Protein AF-A0A8H3BID9-F1 (afdb_monomer_lite)

pLDDT: mean 83.55, std 6.43, range [54.94, 94.0]

Sequence (165 aa):
MTAPISVFSFFWLQDSPTQTKGILRGKNGWFTEREEIIMVNRILRDDTSKGDIHNRQALGLSDFRASIKDYDNWGLYFIGLCSYIPGYPPSNYLTLTLRNLGFNTFNTSLLTIPANVLFIINNLLLAQLSRIANERSLVGSIGSIWQFPLLIALAVLPDDAGAWV

Organism: NCBI:txid456999

InterPro domains:
  IPR036259 MFS transporter superfamily [G3DSA:1.20.1250.20] (1-165)
  IPR036259 MFS transporter superfamily [SSF103473] (5-160)

Radius of gyration: 24.16 Å; chains: 1; bounding box: 51×35×68 Å

Structure (mmCIF, N/CA/C/O backbone):
data_AF-A0A8H3BID9-F1
#
_entry.id   AF-A0A8H3BID9-F1
#
loop_
_atom_site.group_PDB
_atom_site.id
_atom_site.type_symbol
_atom_site.label_atom_id
_atom_site.label_alt_id
_atom_site.label_comp_id
_atom_site.label_asym_id
_atom_site.label_entity_id
_atom_site.label_seq_id
_atom_site.pdbx_PDB_ins_code
_atom_site.Cartn_x
_atom_site.Cartn_y
_atom_site.Cartn_z
_atom_site.occupancy
_atom_site.B_iso_or_equiv
_atom_site.auth_seq_id
_atom_site.auth_comp_id
_atom_site.auth_asym_id
_atom_site.auth_atom_id
_atom_site.pdbx_PDB_model_num
ATOM 1 N N . MET A 1 1 ? 12.089 -15.753 11.085 1.00 60.91 1 MET A N 1
ATOM 2 C CA . MET A 1 1 ? 12.254 -14.567 11.960 1.00 60.91 1 MET A CA 1
ATOM 3 C C . MET A 1 1 ? 10.920 -13.978 12.447 1.00 60.91 1 MET A C 1
ATOM 5 O O . MET A 1 1 ? 10.910 -13.346 13.489 1.00 60.91 1 MET A O 1
ATOM 9 N N . THR A 1 2 ? 9.791 -14.213 11.764 1.00 79.75 2 THR A N 1
ATOM 10 C CA . THR A 1 2 ? 8.465 -13.658 12.122 1.00 79.75 2 THR A CA 1
ATOM 11 C C . THR A 1 2 ? 7.647 -14.510 13.103 1.00 79.75 2 THR A C 1
ATOM 13 O O . THR A 1 2 ? 6.915 -13.949 13.908 1.00 79.75 2 THR A O 1
ATOM 16 N N . ALA A 1 3 ? 7.820 -15.838 13.109 1.00 87.06 3 ALA A N 1
ATOM 17 C CA . ALA A 1 3 ? 7.108 -16.759 14.009 1.00 87.06 3 ALA A CA 1
ATOM 18 C C . ALA A 1 3 ? 7.169 -16.399 15.519 1.00 87.06 3 ALA A C 1
ATOM 20 O O . ALA A 1 3 ? 6.120 -16.388 16.168 1.00 87.06 3 ALA A O 1
ATOM 21 N N . PRO A 1 4 ? 8.333 -16.053 16.108 1.00 88.25 4 PRO A N 1
ATOM 22 C CA . PRO A 1 4 ? 8.379 -15.665 17.520 1.00 88.25 4 PRO A CA 1
ATOM 23 C C . PRO A 1 4 ? 7.688 -14.320 17.787 1.00 88.25 4 PRO A C 1
ATOM 25 O O . PRO A 1 4 ? 7.067 -14.155 18.833 1.00 88.25 4 PRO A O 1
ATOM 28 N N . ILE A 1 5 ? 7.720 -13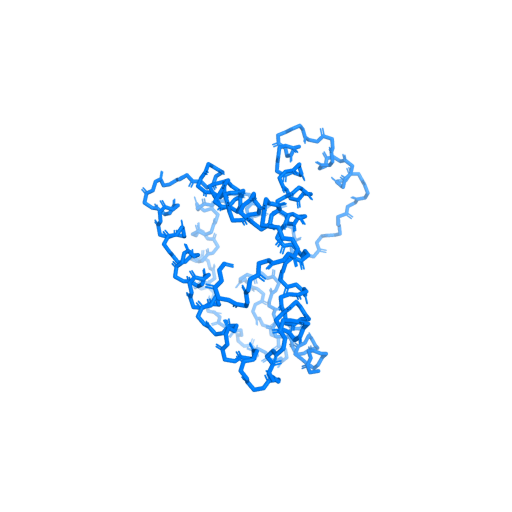.387 16.828 1.00 87.62 5 ILE A N 1
ATOM 29 C CA . ILE A 1 5 ? 7.027 -12.094 16.933 1.00 87.62 5 ILE A CA 1
ATOM 30 C C . ILE A 1 5 ? 5.512 -12.308 16.927 1.00 87.62 5 ILE A C 1
ATOM 32 O O . ILE A 1 5 ? 4.814 -11.693 17.726 1.00 87.62 5 ILE A O 1
ATOM 36 N N . SER A 1 6 ? 4.995 -13.208 16.087 1.00 85.31 6 SER A N 1
ATOM 37 C CA . SER A 1 6 ? 3.567 -13.546 16.081 1.00 85.31 6 SER A CA 1
ATOM 38 C C . SER A 1 6 ? 3.115 -14.202 17.385 1.00 85.31 6 SER A C 1
ATOM 40 O O . SER A 1 6 ? 2.072 -13.828 17.916 1.00 85.31 6 SER A O 1
ATOM 42 N N . VAL A 1 7 ? 3.913 -15.120 17.945 1.00 87.50 7 VAL A N 1
ATOM 43 C CA . VAL A 1 7 ? 3.602 -15.741 19.243 1.00 87.50 7 VAL A CA 1
ATOM 44 C C . VAL A 1 7 ? 3.605 -14.686 20.348 1.00 87.50 7 VAL A C 1
ATOM 46 O O . VAL A 1 7 ? 2.660 -14.614 21.126 1.00 87.50 7 VAL A O 1
ATOM 49 N N . PHE A 1 8 ? 4.615 -13.815 20.385 1.00 87.25 8 PHE A N 1
ATOM 50 C CA . PHE A 1 8 ? 4.672 -12.720 21.352 1.00 87.25 8 PHE A CA 1
ATOM 51 C C . PHE A 1 8 ? 3.493 -11.747 21.198 1.00 87.25 8 PHE A C 1
ATOM 53 O O . PHE A 1 8 ? 2.840 -11.402 22.181 1.00 87.25 8 PHE A O 1
ATOM 60 N N . SER A 1 9 ? 3.175 -11.346 19.965 1.00 84.62 9 SER A N 1
ATOM 61 C CA . SER A 1 9 ? 2.076 -10.430 19.658 1.00 84.62 9 SER A CA 1
ATOM 62 C C . SER A 1 9 ? 0.725 -10.993 20.094 1.00 84.62 9 SER A C 1
ATOM 64 O O . SER A 1 9 ? -0.064 -10.248 20.662 1.00 84.62 9 SER A O 1
ATOM 66 N N . PHE A 1 10 ? 0.483 -12.297 19.939 1.00 83.06 10 PHE A N 1
ATOM 67 C CA . PHE A 1 10 ? -0.767 -12.920 20.382 1.00 83.06 10 PHE A CA 1
ATOM 68 C C . PHE A 1 10 ? -1.023 -12.732 21.885 1.00 83.06 10 PHE A C 1
ATOM 70 O O . PHE A 1 10 ? -2.145 -12.446 22.298 1.00 83.06 10 PHE A O 1
ATOM 77 N N . PHE A 1 11 ? 0.019 -12.840 22.711 1.00 83.06 11 PHE A N 1
ATOM 78 C CA . PHE A 1 11 ? -0.109 -12.622 24.151 1.00 83.06 11 PHE A CA 1
ATOM 79 C C . PHE A 1 11 ? 0.018 -11.144 24.551 1.00 83.06 11 PHE A C 1
ATOM 81 O O . PHE A 1 11 ? -0.493 -10.745 25.597 1.00 83.06 11 PHE A O 1
ATOM 88 N N . TRP A 1 12 ? 0.655 -10.302 23.735 1.00 83.19 12 TRP A N 1
ATOM 89 C CA . TRP A 1 12 ? 0.848 -8.878 24.024 1.00 83.19 12 TRP A CA 1
ATOM 90 C C . TRP A 1 12 ? -0.297 -7.977 23.538 1.00 83.19 12 TRP A C 1
ATOM 92 O O . TRP A 1 12 ? -0.575 -6.973 24.188 1.00 83.19 12 TRP A O 1
ATOM 102 N N . LEU A 1 13 ? -1.004 -8.328 22.460 1.00 83.50 13 LEU A N 1
ATOM 103 C CA . LEU A 1 13 ? -2.040 -7.489 21.845 1.00 83.50 13 LEU A CA 1
ATOM 104 C C . LEU A 1 13 ? -3.413 -7.634 22.519 1.00 83.50 13 LEU A C 1
ATOM 106 O O . LEU A 1 13 ? -3.929 -8.736 22.705 1.00 83.50 13 LEU A O 1
ATOM 110 N N . GLN A 1 14 ? -3.992 -6.507 22.907 1.00 77.50 14 GLN A N 1
ATOM 111 C CA . GLN A 1 14 ? -5.228 -6.426 23.675 1.00 77.50 14 GLN A CA 1
ATOM 112 C C . GLN A 1 14 ? -6.496 -6.498 22.828 1.00 77.50 14 GLN A C 1
ATOM 114 O O . GLN A 1 14 ? -6.530 -6.005 21.706 1.00 77.50 14 GLN A O 1
ATOM 119 N N . ASP A 1 15 ? -7.550 -7.064 23.419 1.00 74.00 15 ASP A N 1
ATOM 120 C CA . ASP A 1 15 ? -8.821 -7.297 22.734 1.00 74.00 15 ASP A CA 1
ATOM 121 C C . ASP A 1 15 ? -9.710 -6.048 22.663 1.00 74.00 15 ASP A C 1
ATOM 123 O O . ASP A 1 15 ? -10.404 -5.847 21.674 1.00 74.00 15 ASP A O 1
ATOM 127 N N . SER A 1 16 ? -9.696 -5.189 23.678 1.00 76.19 16 SER A N 1
ATOM 128 C CA . SER A 1 16 ? -10.479 -3.943 23.731 1.00 76.19 16 SER A CA 1
ATOM 129 C C . SER A 1 16 ? -9.874 -3.009 24.769 1.00 76.19 16 SER A C 1
ATOM 131 O O . SER A 1 16 ? -9.348 -3.554 25.727 1.00 76.19 16 SER A O 1
ATOM 133 N N . PRO A 1 17 ? -9.958 -1.668 24.669 1.00 77.81 17 PRO A N 1
ATOM 134 C CA . PRO A 1 17 ? -9.282 -0.709 25.563 1.00 77.81 17 PRO A CA 1
ATOM 135 C C . PRO A 1 17 ? -9.567 -0.881 27.066 1.00 77.81 17 PRO A C 1
ATOM 137 O O . PRO A 1 17 ? -8.764 -0.430 27.873 1.00 77.81 17 PRO A O 1
ATOM 140 N N . THR A 1 18 ? -10.640 -1.581 27.442 1.00 79.12 18 THR A N 1
ATOM 141 C CA . THR A 1 18 ? -11.024 -1.918 28.828 1.00 79.12 18 THR A CA 1
ATOM 142 C C . THR A 1 18 ? -10.474 -3.268 29.322 1.00 79.12 18 THR A C 1
ATOM 144 O O . THR A 1 18 ? -10.520 -3.592 30.505 1.00 79.12 18 THR A O 1
ATOM 147 N N . GLN A 1 19 ? -9.937 -4.100 28.427 1.00 79.00 19 GLN A N 1
ATOM 148 C CA . GLN A 1 19 ? -9.397 -5.435 28.726 1.00 79.00 19 GLN A CA 1
ATOM 149 C C . GLN A 1 19 ? -7.862 -5.465 28.672 1.00 79.00 19 GLN A C 1
ATOM 151 O O . GLN A 1 19 ? -7.249 -6.349 28.071 1.00 79.00 19 GLN A O 1
ATOM 156 N N . THR A 1 20 ? -7.218 -4.476 29.296 1.00 80.56 20 THR A N 1
ATOM 157 C CA . THR A 1 20 ? -5.746 -4.335 29.303 1.00 80.56 20 TH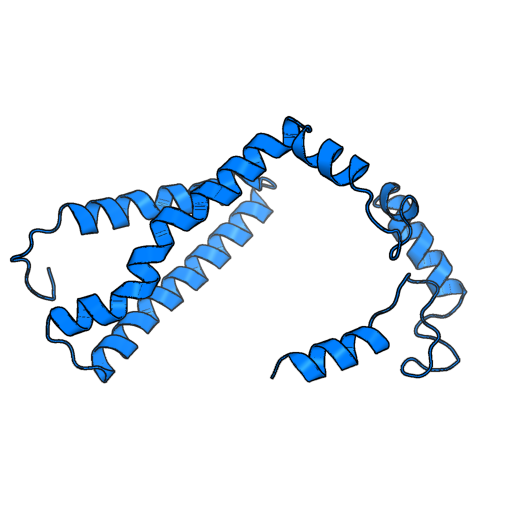R A CA 1
ATOM 158 C C . THR A 1 20 ? -5.061 -5.325 30.248 1.00 80.56 20 THR A C 1
ATOM 160 O O . THR A 1 20 ? -3.867 -5.590 30.118 1.00 80.56 20 THR A O 1
ATOM 163 N N . LYS A 1 21 ? -5.800 -5.875 31.214 1.00 80.88 21 LYS A N 1
ATOM 164 C CA . LYS A 1 21 ? -5.271 -6.738 32.276 1.00 80.88 21 LYS A CA 1
ATOM 165 C C . LYS A 1 21 ? -4.883 -8.105 31.718 1.00 80.88 21 LYS A C 1
ATOM 167 O O . LYS A 1 21 ? -5.659 -8.743 31.013 1.00 80.88 21 LYS A O 1
ATOM 172 N N . GLY A 1 22 ? -3.691 -8.586 32.059 1.00 78.94 22 GLY A N 1
ATOM 173 C CA . GLY A 1 22 ? -3.221 -9.882 31.576 1.00 78.94 22 GLY A CA 1
ATOM 174 C C . GLY A 1 22 ? -1.892 -10.310 32.181 1.00 78.94 22 GLY A C 1
ATOM 175 O O . GLY A 1 22 ? -1.202 -9.525 32.826 1.00 78.94 22 GLY A O 1
ATOM 176 N N . ILE A 1 23 ? -1.515 -11.566 31.939 1.00 72.38 23 ILE A N 1
ATOM 177 C CA . ILE A 1 23 ? -0.299 -12.176 32.503 1.00 72.38 23 ILE A CA 1
ATOM 178 C C . ILE A 1 23 ? 0.960 -11.417 32.051 1.00 72.38 23 ILE A C 1
ATOM 180 O O . ILE A 1 23 ? 1.803 -11.093 32.880 1.00 72.38 23 ILE A O 1
ATOM 184 N N . LEU A 1 24 ? 1.054 -11.065 30.763 1.00 76.56 24 LEU A N 1
ATOM 185 C CA . LEU A 1 24 ? 2.170 -10.275 30.220 1.00 76.56 24 LEU A CA 1
ATOM 186 C C . LEU A 1 24 ? 1.990 -8.754 30.359 1.00 76.56 24 LEU A C 1
ATOM 188 O O . LEU A 1 24 ? 2.937 -8.011 30.129 1.00 76.56 24 LEU A O 1
ATOM 192 N N . ARG A 1 25 ? 0.791 -8.279 30.719 1.00 78.75 25 ARG A N 1
ATOM 193 C CA . ARG A 1 25 ? 0.422 -6.847 30.715 1.00 78.75 25 ARG A CA 1
ATOM 194 C C . ARG A 1 25 ? 0.290 -6.236 32.110 1.00 78.75 25 ARG A C 1
ATOM 196 O O . ARG A 1 25 ? 0.076 -5.037 32.239 1.00 78.75 25 ARG A O 1
ATOM 203 N N . GLY A 1 26 ? 0.445 -7.056 33.149 1.00 79.75 26 GLY A N 1
ATOM 204 C CA . GLY A 1 26 ? 0.323 -6.652 34.544 1.00 79.75 26 GLY A CA 1
ATOM 205 C C . GLY A 1 26 ? -1.105 -6.767 35.088 1.00 79.75 26 GLY A C 1
ATOM 206 O O . GLY A 1 26 ? -2.096 -6.738 34.355 1.00 79.75 26 GLY A O 1
ATOM 207 N N . LYS A 1 27 ? -1.208 -6.894 36.419 1.00 76.06 27 LYS A N 1
ATOM 208 C CA . LYS A 1 27 ? -2.486 -7.060 37.141 1.00 76.06 27 LYS A CA 1
ATOM 209 C C . LYS A 1 27 ? -3.377 -5.816 37.089 1.00 76.06 27 LYS A C 1
ATOM 211 O O . LYS A 1 27 ? -4.598 -5.942 37.087 1.00 76.06 27 LYS A O 1
ATOM 216 N N . ASN A 1 28 ? -2.762 -4.637 37.031 1.00 77.81 28 ASN A N 1
ATOM 217 C CA . ASN A 1 28 ? -3.477 -3.364 37.019 1.00 77.81 28 ASN A CA 1
ATOM 218 C C . ASN A 1 28 ? -3.878 -2.924 35.604 1.00 77.81 28 ASN A C 1
ATOM 220 O O . ASN A 1 28 ? -4.638 -1.973 35.483 1.00 77.81 28 ASN A O 1
ATOM 224 N N . GLY A 1 29 ? -3.434 -3.639 34.561 1.00 80.12 29 GLY A N 1
ATOM 225 C CA . GLY A 1 29 ? -3.662 -3.227 33.181 1.00 80.12 29 GLY A CA 1
ATOM 226 C C . GLY A 1 29 ? -2.812 -2.017 32.790 1.00 80.12 29 GLY A C 1
ATOM 227 O O . GLY A 1 29 ? -1.933 -1.593 33.539 1.00 80.12 29 GLY A O 1
ATOM 228 N N . TRP A 1 30 ? -3.050 -1.483 31.596 1.00 83.69 30 TRP A N 1
ATOM 229 C CA . TRP A 1 30 ? -2.327 -0.320 31.067 1.00 83.69 30 TRP A CA 1
ATOM 230 C C . TRP A 1 30 ? -2.996 1.008 31.421 1.00 83.69 30 TRP A C 1
ATOM 232 O O . TRP A 1 30 ? -2.317 2.029 31.447 1.00 83.69 30 TRP A O 1
ATOM 242 N N . PHE A 1 31 ? -4.302 0.991 31.691 1.00 86.31 31 PHE A N 1
ATOM 243 C CA . PHE A 1 31 ? -5.106 2.182 31.942 1.00 86.31 31 PHE A CA 1
ATOM 244 C C . PHE A 1 31 ? -5.840 2.066 33.273 1.00 86.31 31 PHE A C 1
ATOM 246 O O . PHE A 1 31 ? -6.191 0.978 33.732 1.00 86.31 31 PHE A O 1
ATOM 253 N N . THR A 1 32 ? -6.074 3.212 33.899 1.00 88.94 32 THR A N 1
ATOM 254 C CA . THR A 1 32 ? -6.977 3.333 35.042 1.00 88.94 32 THR A CA 1
ATOM 255 C C . THR A 1 32 ? -8.433 3.327 34.577 1.00 88.94 32 THR A C 1
ATOM 257 O O . THR A 1 32 ? -8.737 3.710 33.450 1.00 88.94 32 THR A O 1
ATOM 260 N N . GLU A 1 33 ? -9.366 2.972 35.462 1.00 87.50 33 GLU A N 1
ATOM 261 C CA . GLU A 1 33 ? -10.806 2.929 35.149 1.00 87.50 33 GLU A CA 1
ATOM 262 C C . GLU A 1 33 ? -11.327 4.257 34.566 1.00 87.50 33 GLU A C 1
ATOM 264 O O . GLU A 1 33 ? -12.113 4.283 33.620 1.00 87.50 33 GLU A O 1
ATOM 269 N N . ARG A 1 34 ? -10.819 5.390 35.066 1.00 89.31 34 ARG A N 1
ATOM 270 C CA . ARG A 1 34 ? -11.164 6.715 34.536 1.00 89.31 34 ARG A CA 1
ATOM 271 C C . ARG A 1 34 ? -10.657 6.922 33.106 1.00 89.31 34 ARG A C 1
ATOM 273 O O . ARG A 1 34 ? -11.373 7.497 32.288 1.00 89.31 34 ARG A O 1
ATOM 280 N N . GLU A 1 35 ? -9.432 6.497 32.809 1.00 90.12 35 GLU A N 1
ATOM 281 C CA . GLU A 1 35 ? -8.845 6.608 31.468 1.00 90.12 35 GLU A CA 1
ATOM 282 C C . GLU A 1 35 ? -9.561 5.701 30.470 1.00 90.12 35 GLU A C 1
ATOM 284 O O . GLU A 1 35 ? -9.826 6.130 29.348 1.00 90.12 35 GLU A O 1
ATOM 289 N N . GLU A 1 36 ? -9.948 4.495 30.892 1.00 89.56 36 GLU A N 1
ATOM 290 C CA . GLU A 1 36 ? -10.746 3.573 30.085 1.00 89.56 36 GLU A CA 1
ATOM 291 C C . GLU A 1 36 ? -12.091 4.205 29.686 1.00 89.56 36 GLU A C 1
ATOM 293 O O . GLU A 1 36 ? -12.437 4.217 28.504 1.00 89.56 36 GLU A O 1
ATOM 298 N N . ILE A 1 37 ? -12.809 4.829 30.630 1.00 89.38 37 ILE A N 1
ATOM 299 C CA . ILE A 1 37 ? -14.086 5.515 30.355 1.00 89.38 37 ILE A CA 1
ATOM 300 C C . ILE A 1 37 ? -13.902 6.686 29.382 1.00 89.38 37 ILE A C 1
ATOM 302 O O . ILE A 1 37 ? -14.693 6.856 28.450 1.00 89.38 37 ILE A O 1
ATOM 306 N N . ILE A 1 38 ? -12.871 7.512 29.581 1.00 92.06 38 ILE A N 1
ATOM 307 C CA . ILE A 1 38 ? -12.580 8.644 28.686 1.00 92.06 38 ILE A CA 1
ATOM 308 C C . ILE A 1 38 ? -12.274 8.134 27.274 1.00 92.06 38 ILE A C 1
ATOM 310 O O . ILE A 1 38 ? -12.759 8.698 26.291 1.00 92.06 38 ILE A O 1
ATOM 314 N N . MET A 1 39 ? -11.494 7.059 27.166 1.00 89.44 39 MET A N 1
ATOM 315 C CA . MET A 1 39 ? -11.079 6.484 25.892 1.00 89.44 39 MET A CA 1
ATOM 316 C C . MET A 1 39 ? -12.252 5.875 25.128 1.00 89.44 39 MET A C 1
ATOM 318 O O . MET A 1 39 ? -12.424 6.185 23.952 1.00 89.44 39 MET A O 1
ATOM 322 N N . VAL A 1 40 ? -13.090 5.074 25.792 1.00 89.00 40 VAL A N 1
ATOM 323 C CA . VAL A 1 40 ? -14.284 4.473 25.177 1.00 89.00 40 VAL A CA 1
ATOM 324 C C . VAL A 1 40 ? -15.239 5.557 24.684 1.00 89.00 40 VAL A C 1
ATOM 326 O O . VAL A 1 40 ? -15.661 5.515 23.532 1.00 89.00 40 VAL A O 1
ATOM 329 N N . ASN A 1 41 ? -15.518 6.576 25.503 1.00 91.31 41 ASN A N 1
ATOM 330 C CA . ASN A 1 41 ? -16.397 7.676 25.098 1.00 91.31 41 ASN A CA 1
ATOM 331 C C . ASN A 1 41 ? -15.845 8.462 23.909 1.00 91.31 41 ASN A C 1
ATOM 333 O O . ASN A 1 41 ? -16.605 8.863 23.032 1.00 91.31 41 ASN A O 1
ATOM 337 N N . ARG A 1 42 ? -14.529 8.681 23.856 1.00 91.75 42 ARG A N 1
ATOM 338 C CA . ARG A 1 42 ? -13.896 9.343 22.714 1.00 91.75 42 ARG A CA 1
ATOM 339 C C . ARG A 1 42 ? -14.013 8.501 21.444 1.00 91.75 42 ARG A C 1
ATOM 341 O O . ARG A 1 42 ? -14.407 9.036 20.418 1.00 91.75 42 ARG A O 1
ATOM 348 N N . ILE A 1 43 ? -13.710 7.205 21.524 1.00 88.38 43 ILE A N 1
ATOM 349 C CA . ILE A 1 43 ? -13.775 6.290 20.376 1.00 88.38 43 ILE A CA 1
ATOM 350 C C . ILE A 1 43 ? -15.202 6.212 19.831 1.00 88.38 43 ILE A C 1
ATOM 352 O O . ILE A 1 43 ? -15.394 6.375 18.633 1.00 88.38 43 ILE A O 1
ATOM 356 N N . LEU A 1 44 ? -16.200 6.025 20.699 1.00 87.75 44 LEU A N 1
ATOM 357 C CA . LEU A 1 44 ? -17.603 5.941 20.284 1.00 87.75 44 LEU A CA 1
ATOM 358 C C . LEU A 1 44 ? -18.155 7.273 19.769 1.00 87.75 44 LEU A C 1
ATOM 360 O O . LEU A 1 44 ? -19.044 7.278 18.924 1.00 87.75 44 LEU A O 1
ATOM 364 N N . ARG A 1 45 ? -17.637 8.403 20.263 1.00 89.69 45 ARG A N 1
ATOM 365 C CA . ARG A 1 45 ? -17.971 9.726 19.730 1.00 89.69 45 ARG A CA 1
ATOM 366 C C . ARG A 1 45 ? -17.374 9.948 18.338 1.00 89.69 45 ARG A C 1
ATOM 368 O O . ARG A 1 45 ? -18.024 10.594 17.522 1.00 89.69 45 ARG A O 1
ATOM 375 N N . ASP A 1 46 ? -16.154 9.471 18.098 1.00 88.50 46 ASP A N 1
ATOM 376 C CA . ASP A 1 46 ? -15.479 9.612 16.804 1.00 88.50 46 ASP A CA 1
ATOM 377 C C . ASP A 1 46 ? -16.079 8.659 15.751 1.00 88.50 46 ASP A C 1
ATOM 379 O O . ASP A 1 46 ? -16.223 9.043 14.592 1.00 88.50 46 ASP A O 1
ATOM 383 N N . ASP A 1 47 ? -16.456 7.438 16.142 1.00 85.06 47 ASP A N 1
ATOM 384 C CA . ASP A 1 47 ? -17.098 6.447 15.275 1.00 85.06 47 ASP A CA 1
ATOM 385 C C . ASP A 1 47 ? -17.920 5.447 16.110 1.00 85.06 47 ASP A C 1
ATOM 387 O O . ASP A 1 47 ? -17.380 4.568 16.791 1.00 85.06 47 ASP A O 1
ATOM 391 N N . THR A 1 48 ? -19.249 5.558 16.039 1.00 82.12 48 THR A N 1
ATOM 392 C CA . THR A 1 48 ? -20.172 4.691 16.788 1.00 82.12 48 THR A CA 1
ATOM 393 C C . THR A 1 48 ? -20.093 3.229 16.350 1.00 82.12 48 THR A C 1
ATOM 395 O O . THR A 1 48 ? -20.352 2.342 17.164 1.00 82.12 48 THR A O 1
ATOM 398 N N . SER A 1 49 ? -19.662 2.951 15.112 1.00 78.12 49 SER A N 1
ATOM 399 C CA . SER A 1 49 ? -19.534 1.582 14.591 1.00 78.12 49 SER A CA 1
ATOM 400 C C . SER A 1 49 ? -18.454 0.769 15.313 1.00 78.12 49 SER A C 1
ATOM 402 O O . SER A 1 49 ? -18.484 -0.461 15.312 1.00 78.12 49 SER A O 1
ATOM 404 N N . LYS A 1 50 ? -17.514 1.431 16.003 1.00 77.50 50 LYS A N 1
ATOM 405 C CA . LYS A 1 50 ? -16.446 0.770 16.773 1.00 77.50 50 LYS A CA 1
ATOM 406 C C . LYS A 1 50 ? -16.935 0.052 18.030 1.00 77.50 50 LYS A C 1
ATOM 408 O O . LYS A 1 50 ? -16.165 -0.713 18.605 1.00 77.50 50 LYS A O 1
ATOM 413 N N . GLY A 1 51 ? -18.174 0.291 18.457 1.00 74.75 51 GLY A N 1
ATOM 414 C CA . GLY A 1 51 ? -18.808 -0.439 19.557 1.00 74.75 51 GLY A CA 1
ATOM 415 C C . GLY A 1 51 ? -19.634 -1.649 19.123 1.00 74.75 51 GLY A C 1
ATOM 416 O O . GLY A 1 51 ? -20.049 -2.420 19.982 1.00 74.75 51 GLY A O 1
ATOM 417 N N . ASP A 1 52 ? -19.883 -1.808 17.821 1.00 73.31 52 ASP A N 1
ATOM 418 C CA . ASP A 1 52 ? -20.915 -2.719 17.312 1.00 73.31 52 ASP A CA 1
ATOM 419 C C . ASP A 1 52 ? -20.425 -4.174 17.210 1.00 73.31 52 ASP A C 1
ATOM 421 O O . ASP A 1 52 ? -21.187 -5.122 17.385 1.00 73.31 52 ASP A O 1
ATOM 425 N N . ILE A 1 53 ? -19.122 -4.365 16.970 1.00 67.94 53 ILE A N 1
ATOM 426 C CA . ILE A 1 53 ? -18.519 -5.682 16.735 1.00 67.94 53 ILE A CA 1
ATOM 427 C C . ILE A 1 53 ? -17.552 -6.033 17.863 1.00 67.94 53 ILE A C 1
ATOM 429 O O . ILE A 1 53 ? -16.651 -5.267 18.213 1.00 67.94 53 ILE A O 1
ATOM 433 N N . HIS A 1 54 ? -17.689 -7.247 18.399 1.00 71.00 54 HIS A N 1
ATOM 434 C CA . HIS A 1 54 ? -16.707 -7.789 19.327 1.00 71.00 54 HIS A CA 1
ATOM 435 C C . HIS A 1 54 ? -15.423 -8.162 18.569 1.00 71.00 54 HIS A C 1
ATOM 437 O O . HIS A 1 54 ? -15.478 -8.875 17.572 1.00 71.00 54 HIS A O 1
ATOM 443 N N . ASN A 1 55 ? -14.251 -7.749 19.062 1.00 67.69 55 ASN A N 1
ATOM 444 C CA . ASN A 1 55 ? -12.965 -7.928 18.363 1.00 67.69 55 ASN A CA 1
ATOM 445 C C . ASN A 1 55 ? -12.607 -9.407 18.060 1.00 67.69 55 ASN A C 1
ATOM 447 O O . ASN A 1 55 ? -11.761 -9.690 17.218 1.00 67.69 55 ASN A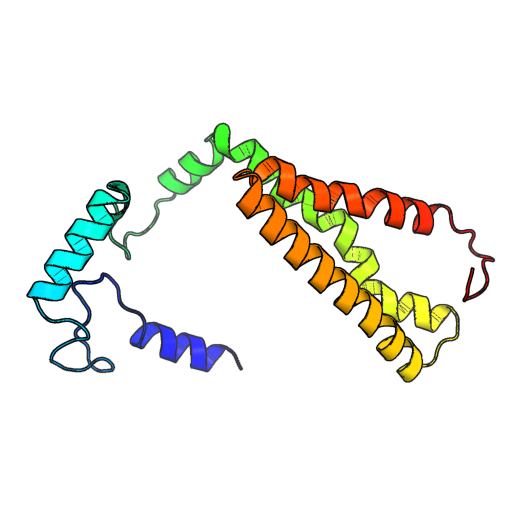 O 1
ATOM 451 N N . ARG A 1 56 ? -13.266 -10.366 18.731 1.00 67.75 56 ARG A N 1
ATOM 452 C CA . ARG A 1 56 ? -13.139 -11.819 18.502 1.00 67.75 56 ARG A CA 1
ATOM 453 C C . ARG A 1 56 ? -14.406 -12.481 17.946 1.00 67.75 56 ARG A C 1
ATOM 455 O O . ARG A 1 56 ? -14.598 -13.683 18.122 1.00 67.75 56 ARG A O 1
ATOM 462 N N . GLN A 1 57 ? -15.297 -11.727 17.313 1.00 76.44 57 GLN A N 1
ATOM 463 C CA . GLN A 1 57 ? -16.453 -12.303 16.635 1.00 76.44 57 GLN A CA 1
ATOM 464 C C . GLN A 1 57 ? -16.005 -13.022 15.360 1.00 76.44 57 GLN A C 1
ATOM 466 O O . GLN A 1 57 ? -15.308 -12.453 14.521 1.00 76.44 57 GLN A O 1
ATOM 471 N N . ALA A 1 58 ? -16.390 -14.291 15.220 1.00 72.75 58 ALA A N 1
ATOM 472 C CA . ALA A 1 58 ? -16.130 -15.036 13.998 1.00 72.75 58 ALA A CA 1
ATOM 473 C C . ALA A 1 58 ? -16.989 -14.464 12.864 1.00 72.75 58 ALA A C 1
ATOM 475 O O . ALA A 1 58 ? -18.206 -14.351 13.004 1.00 72.75 58 ALA A O 1
ATOM 476 N N . LEU A 1 59 ? -16.347 -14.124 11.748 1.00 78.38 59 LEU A N 1
ATOM 477 C CA . LEU A 1 59 ? -17.043 -13.732 10.528 1.00 78.38 59 LEU A CA 1
ATOM 478 C C . LEU A 1 59 ? -17.698 -14.971 9.915 1.00 78.38 59 LEU A C 1
ATOM 480 O O . LEU A 1 59 ? -17.034 -15.984 9.673 1.00 78.38 59 LEU A O 1
ATOM 484 N N . GLY A 1 60 ? -19.006 -14.902 9.683 1.00 85.69 60 GLY A N 1
ATOM 485 C CA . GLY A 1 60 ? -19.749 -15.971 9.035 1.00 85.69 60 GLY A CA 1
ATOM 486 C C . GLY A 1 60 ? -19.481 -16.020 7.530 1.00 85.69 60 GLY A C 1
ATOM 487 O O . GLY A 1 60 ? -19.142 -15.024 6.892 1.00 85.69 60 GLY A O 1
ATOM 488 N N . LEU A 1 61 ? -19.726 -17.182 6.918 1.00 86.44 61 LEU A N 1
ATOM 489 C CA . LEU A 1 61 ? -19.766 -17.309 5.451 1.00 86.44 61 LEU A CA 1
ATOM 490 C C . LEU A 1 61 ? -20.851 -16.412 4.822 1.00 86.44 61 LEU A C 1
ATOM 492 O O . LEU A 1 61 ? -20.718 -15.997 3.670 1.00 86.44 61 LEU A O 1
ATOM 496 N N . SER A 1 62 ? -21.910 -16.097 5.578 1.00 87.88 62 SER A N 1
ATOM 497 C CA . SER A 1 62 ? -22.930 -15.110 5.207 1.00 87.88 62 SER A CA 1
ATOM 498 C C . SER A 1 62 ? -22.340 -13.716 5.021 1.00 87.88 62 SER A C 1
ATOM 500 O O . SER A 1 62 ? -22.663 -13.052 4.040 1.00 87.88 62 SER A O 1
ATOM 502 N N . ASP A 1 63 ? -21.448 -13.308 5.922 1.00 85.62 63 ASP A N 1
ATOM 503 C CA . ASP A 1 63 ? -20.883 -11.959 5.966 1.00 85.62 63 ASP A CA 1
ATOM 504 C C . ASP A 1 63 ? -19.879 -11.783 4.831 1.00 85.62 63 ASP A C 1
ATOM 506 O O . ASP A 1 63 ? -19.918 -10.794 4.106 1.00 85.62 63 ASP A O 1
ATOM 510 N N . PHE A 1 64 ? -19.070 -12.814 4.573 1.00 86.19 64 PHE A N 1
ATOM 511 C CA . PHE A 1 64 ? -18.192 -12.857 3.405 1.00 86.19 64 PHE A CA 1
ATOM 512 C C . PHE A 1 64 ? -18.973 -12.728 2.090 1.00 86.19 64 PHE A C 1
ATOM 514 O O . PHE A 1 64 ? -18.608 -11.951 1.205 1.00 86.19 64 PHE A O 1
ATOM 521 N N . ARG A 1 65 ? -20.087 -13.463 1.962 1.00 89.44 65 ARG A N 1
ATOM 522 C CA . ARG A 1 65 ? -20.954 -13.367 0.781 1.00 89.44 65 ARG A CA 1
ATOM 523 C C . ARG A 1 65 ? -21.604 -11.989 0.665 1.00 89.44 65 ARG A C 1
ATOM 525 O O . ARG A 1 65 ? -21.762 -11.505 -0.455 1.00 89.44 65 ARG A O 1
ATOM 532 N N . ALA A 1 66 ? -21.978 -11.374 1.785 1.00 88.69 66 ALA A N 1
ATOM 533 C CA . ALA A 1 66 ? -22.510 -10.018 1.807 1.00 88.69 66 ALA A CA 1
ATOM 534 C C . ALA A 1 66 ? -21.466 -9.008 1.307 1.00 88.69 66 ALA A C 1
ATOM 536 O O . ALA A 1 66 ? -21.785 -8.225 0.418 1.00 88.69 66 ALA A O 1
ATOM 537 N N . SER A 1 67 ? -20.212 -9.100 1.764 1.00 87.12 67 SER A N 1
ATOM 538 C CA . SER A 1 67 ? -19.123 -8.220 1.315 1.00 87.12 67 SER A CA 1
ATOM 539 C C . SER A 1 67 ? -18.829 -8.344 -0.181 1.00 87.12 67 SER A C 1
ATOM 541 O O . SER A 1 67 ? -18.659 -7.333 -0.851 1.00 87.12 67 SER A O 1
ATOM 543 N N . ILE A 1 68 ? -18.823 -9.561 -0.740 1.00 88.38 68 ILE A N 1
ATOM 544 C CA . ILE A 1 68 ? -18.615 -9.753 -2.188 1.00 88.38 68 ILE A CA 1
ATOM 545 C C . ILE A 1 68 ? -19.773 -9.174 -3.008 1.00 88.38 68 ILE A C 1
ATOM 547 O O . ILE A 1 68 ? -19.560 -8.664 -4.106 1.00 88.38 68 ILE A O 1
ATOM 551 N N . LYS A 1 69 ? -21.011 -9.289 -2.516 1.00 89.94 69 LYS A N 1
ATOM 552 C CA . LYS A 1 69 ? -22.202 -8.809 -3.232 1.00 89.94 69 LYS A CA 1
ATOM 553 C C . LYS A 1 69 ? -22.368 -7.284 -3.147 1.00 89.94 69 LYS A C 1
ATOM 555 O O . LYS A 1 69 ? -23.182 -6.733 -3.882 1.00 89.94 69 LYS A O 1
ATOM 560 N N . ASP A 1 70 ? -21.622 -6.619 -2.273 1.00 90.88 70 ASP A N 1
ATOM 561 C CA . ASP A 1 70 ? -21.663 -5.173 -2.108 1.00 90.88 70 ASP A CA 1
ATOM 562 C C . ASP A 1 70 ? -21.058 -4.456 -3.329 1.00 90.88 70 ASP A C 1
ATOM 564 O O . ASP A 1 70 ? -19.857 -4.548 -3.594 1.00 90.88 70 ASP A O 1
ATOM 568 N N . TYR A 1 71 ? -21.913 -3.760 -4.083 1.00 86.75 71 TYR A N 1
ATOM 569 C CA . TYR A 1 71 ? -21.548 -3.084 -5.330 1.00 86.75 71 TYR A CA 1
ATOM 570 C C . TYR A 1 71 ? -20.581 -1.918 -5.097 1.00 86.75 71 TYR A C 1
ATOM 572 O O . TYR A 1 71 ? -19.713 -1.667 -5.935 1.00 86.75 71 TYR A O 1
ATOM 580 N N . ASP A 1 72 ? -20.667 -1.252 -3.944 1.00 86.12 72 ASP A N 1
ATOM 581 C CA . ASP A 1 72 ? -19.817 -0.099 -3.634 1.00 86.12 72 ASP A CA 1
ATOM 582 C C . ASP A 1 72 ? -18.340 -0.517 -3.505 1.00 86.12 72 ASP A C 1
ATOM 584 O O . ASP A 1 72 ? -17.427 0.245 -3.834 1.00 86.12 72 ASP A O 1
ATOM 588 N N . ASN A 1 73 ? -18.089 -1.778 -3.131 1.00 86.19 73 ASN A N 1
ATOM 589 C CA . ASN A 1 73 ? -16.743 -2.334 -3.006 1.00 86.19 73 ASN A CA 1
ATOM 590 C C . ASN A 1 73 ? -16.164 -2.862 -4.325 1.00 86.19 73 ASN A C 1
ATOM 592 O O . ASN A 1 73 ? -14.953 -3.078 -4.417 1.00 86.19 73 ASN A O 1
ATOM 596 N N . TRP A 1 74 ? -16.976 -3.059 -5.367 1.00 87.94 74 TRP A N 1
ATOM 597 C CA . TRP A 1 74 ? -16.507 -3.666 -6.619 1.00 87.94 74 TRP A CA 1
ATOM 598 C C . TRP A 1 74 ? -15.423 -2.844 -7.310 1.00 87.94 74 TRP A C 1
ATOM 600 O O . TRP A 1 74 ? -14.461 -3.413 -7.829 1.00 87.94 74 TRP A O 1
ATOM 610 N N . GLY A 1 75 ? -15.528 -1.513 -7.266 1.00 84.25 75 GLY A N 1
ATOM 611 C CA . GLY A 1 75 ? -14.493 -0.627 -7.804 1.00 84.25 75 GLY A CA 1
ATOM 612 C C . GLY A 1 75 ? -13.148 -0.823 -7.101 1.00 84.25 75 GLY A C 1
ATOM 613 O O . GLY A 1 75 ? -12.112 -0.937 -7.755 1.00 84.25 75 GLY A O 1
ATOM 614 N N . LEU A 1 76 ? -13.166 -0.953 -5.772 1.00 82.19 76 LEU A N 1
ATOM 615 C CA . LEU A 1 76 ? -11.964 -1.223 -4.983 1.00 82.19 76 LEU A CA 1
ATOM 616 C C . LEU A 1 76 ? -11.387 -2.611 -5.280 1.00 82.19 76 LEU A C 1
ATOM 618 O O . LEU A 1 76 ? -10.169 -2.748 -5.383 1.00 82.19 76 LEU A O 1
ATOM 622 N N . TYR A 1 77 ? -12.233 -3.627 -5.472 1.00 85.81 77 TYR A N 1
ATOM 623 C CA . TYR A 1 77 ? -11.781 -4.968 -5.855 1.00 85.81 77 TYR A CA 1
ATOM 624 C C . TYR A 1 77 ? -11.109 -4.978 -7.226 1.00 85.81 77 TYR A C 1
ATOM 626 O O . TYR A 1 77 ? -10.054 -5.590 -7.385 1.00 85.81 77 TYR A O 1
ATOM 634 N N . PHE A 1 78 ? -11.675 -4.266 -8.200 1.00 84.69 78 PHE A N 1
ATOM 635 C CA . PHE A 1 78 ? -11.099 -4.174 -9.538 1.00 84.69 78 PHE A CA 1
ATOM 636 C C . PHE A 1 78 ? -9.728 -3.487 -9.521 1.00 84.69 78 PHE A C 1
ATOM 638 O O . PHE A 1 78 ? -8.768 -4.000 -10.094 1.00 84.69 78 PHE A O 1
ATOM 645 N N . ILE A 1 79 ? -9.607 -2.376 -8.789 1.00 82.56 79 ILE A N 1
ATOM 646 C CA . ILE A 1 79 ? -8.328 -1.688 -8.581 1.00 82.56 79 ILE A CA 1
ATOM 647 C C . ILE A 1 79 ? -7.330 -2.628 -7.891 1.00 82.56 79 ILE A C 1
ATOM 649 O O . ILE A 1 79 ? -6.219 -2.802 -8.378 1.00 82.56 79 ILE A O 1
ATOM 653 N N . GLY A 1 80 ? -7.724 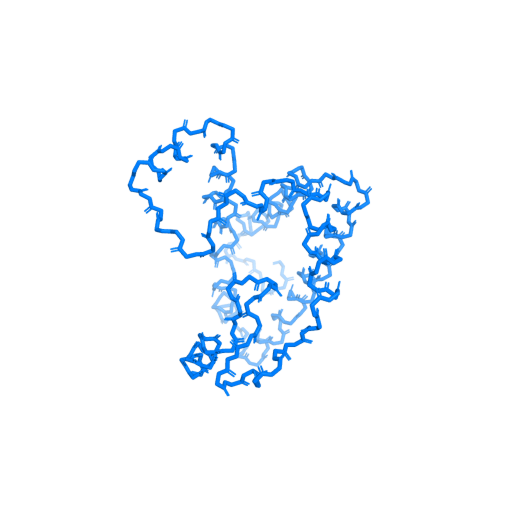-3.308 -6.812 1.00 80.69 80 GLY A N 1
ATOM 654 C CA . GLY A 1 80 ? -6.846 -4.239 -6.095 1.00 80.69 80 GLY A CA 1
ATOM 655 C C . GLY A 1 80 ? -6.318 -5.386 -6.963 1.00 80.69 80 GLY A C 1
ATOM 656 O O . GLY A 1 80 ? -5.154 -5.765 -6.834 1.00 80.69 80 GLY A O 1
ATOM 657 N N . LEU A 1 81 ? -7.142 -5.907 -7.876 1.00 84.50 81 LEU A N 1
ATOM 658 C CA . LEU A 1 81 ? -6.745 -6.964 -8.808 1.00 84.50 81 LEU A CA 1
ATOM 659 C C . LEU A 1 81 ? -5.827 -6.450 -9.921 1.00 84.50 81 LEU A C 1
ATOM 661 O O . LEU A 1 81 ? -4.863 -7.127 -10.271 1.00 84.50 81 LEU A O 1
ATOM 665 N N . CYS A 1 82 ? -6.101 -5.272 -10.481 1.00 83.94 82 CYS A N 1
ATOM 666 C CA . CYS A 1 82 ? -5.385 -4.776 -11.655 1.00 83.94 82 CYS A CA 1
ATOM 667 C C . CYS A 1 82 ? -4.138 -3.947 -11.320 1.00 83.94 82 CYS A C 1
ATOM 669 O O . CYS A 1 82 ? -3.162 -4.004 -12.064 1.00 83.94 82 CYS A O 1
ATOM 671 N N . SER A 1 83 ? -4.127 -3.192 -10.220 1.00 80.88 83 SER A N 1
ATOM 672 C CA . SER A 1 83 ? -3.112 -2.158 -9.965 1.00 80.88 83 SER A CA 1
ATOM 673 C C . SER A 1 83 ? -1.688 -2.682 -9.789 1.00 80.88 83 SER A C 1
ATOM 675 O O . SER A 1 83 ? -0.745 -1.932 -10.030 1.00 80.88 83 SER A O 1
ATOM 677 N N . TYR A 1 84 ? -1.506 -3.944 -9.393 1.00 77.19 84 TYR A N 1
ATOM 678 C CA . TYR A 1 84 ? -0.176 -4.521 -9.154 1.00 77.19 84 TYR A CA 1
ATOM 679 C C . TYR A 1 84 ? 0.354 -5.377 -10.309 1.00 77.19 84 TYR A C 1
ATOM 681 O O . TYR A 1 84 ? 1.543 -5.692 -10.329 1.00 77.19 84 TYR A O 1
ATOM 689 N N . ILE A 1 85 ? -0.489 -5.729 -11.285 1.00 84.94 85 ILE A N 1
ATOM 690 C CA . ILE A 1 85 ? -0.091 -6.579 -12.417 1.00 84.94 85 ILE A CA 1
ATOM 691 C C . ILE A 1 85 ? 1.010 -5.916 -13.267 1.00 84.94 85 ILE A C 1
ATOM 693 O O . ILE A 1 85 ? 2.011 -6.582 -13.534 1.00 84.94 85 ILE A O 1
ATOM 697 N N . PRO A 1 86 ? 0.905 -4.628 -13.661 1.00 82.19 86 PRO A N 1
ATOM 698 C CA . PRO A 1 86 ? 1.871 -4.027 -14.583 1.00 82.19 86 PRO A CA 1
ATOM 699 C C . PRO A 1 86 ? 3.263 -3.835 -13.970 1.00 82.19 86 PRO A C 1
ATOM 701 O O . PRO A 1 86 ? 4.272 -3.986 -14.655 1.00 82.19 86 PRO A O 1
ATOM 704 N N . GLY A 1 87 ? 3.332 -3.519 -12.673 1.00 82.12 87 GLY A N 1
ATOM 705 C CA . GLY A 1 87 ? 4.596 -3.266 -11.977 1.00 82.12 87 GLY A CA 1
ATOM 706 C C . GLY A 1 87 ? 5.369 -4.529 -11.585 1.00 82.12 87 GLY A C 1
ATOM 707 O O . GLY A 1 87 ? 6.573 -4.459 -11.358 1.00 82.12 87 GLY A O 1
ATOM 708 N N . TYR A 1 88 ? 4.713 -5.691 -11.518 1.00 84.88 88 TYR A N 1
ATOM 709 C CA . TYR A 1 88 ? 5.328 -6.907 -10.979 1.00 84.88 88 TYR A CA 1
ATOM 710 C C . TYR A 1 88 ? 6.470 -7.483 -11.846 1.00 84.88 88 TYR A C 1
ATOM 712 O O . TYR A 1 88 ? 7.541 -7.762 -11.297 1.00 84.88 88 TYR A O 1
ATOM 720 N N . PRO A 1 89 ? 6.321 -7.641 -13.180 1.00 84.69 89 PRO A N 1
ATOM 721 C CA . PRO A 1 89 ? 7.402 -8.146 -14.025 1.00 84.69 89 PRO A CA 1
ATOM 722 C C . PRO A 1 89 ? 8.673 -7.278 -14.014 1.00 84.69 89 PRO A C 1
ATOM 724 O O . PRO A 1 89 ? 9.739 -7.829 -13.725 1.00 84.69 89 PRO A O 1
ATOM 727 N N . PRO A 1 90 ? 8.626 -5.952 -14.269 1.00 83.50 90 PRO A N 1
ATOM 728 C CA . PRO A 1 90 ? 9.846 -5.153 -14.323 1.00 83.50 90 PRO A CA 1
ATOM 729 C C . PRO A 1 90 ? 10.568 -5.135 -12.975 1.00 83.50 90 PRO A C 1
ATOM 731 O O . PRO A 1 90 ? 11.787 -5.234 -12.960 1.00 83.50 90 PRO A O 1
ATOM 734 N N . SER A 1 91 ? 9.860 -5.110 -11.840 1.00 83.62 91 SER A N 1
ATOM 735 C CA . SER A 1 91 ? 10.507 -5.156 -10.521 1.00 83.62 91 SER A CA 1
ATOM 736 C C . SER A 1 91 ? 11.282 -6.453 -10.265 1.00 83.62 91 SER A C 1
ATOM 738 O O . SER A 1 91 ? 12.374 -6.401 -9.702 1.00 83.62 91 SER A O 1
ATOM 740 N N . ASN A 1 92 ? 10.760 -7.607 -10.691 1.00 85.75 92 ASN A N 1
ATOM 741 C CA . ASN A 1 92 ? 11.431 -8.895 -10.482 1.00 85.75 92 ASN A CA 1
ATOM 742 C C . ASN A 1 92 ? 12.561 -9.146 -11.482 1.00 85.75 92 ASN A C 1
ATOM 744 O O . ASN A 1 92 ? 13.592 -9.715 -11.122 1.00 85.75 92 ASN A O 1
ATOM 748 N N . TYR A 1 93 ? 12.379 -8.723 -12.733 1.00 86.31 93 TYR A N 1
ATOM 749 C CA . TYR A 1 93 ? 13.329 -9.010 -13.804 1.00 86.31 93 TYR A CA 1
ATOM 750 C C . TYR A 1 93 ? 14.372 -7.916 -14.019 1.00 86.31 93 TYR A C 1
ATOM 752 O O . TYR A 1 93 ? 15.353 -8.188 -14.699 1.00 86.31 93 TYR A O 1
ATOM 760 N N . LEU A 1 94 ? 14.249 -6.733 -13.404 1.00 84.25 94 LEU A N 1
ATOM 761 C CA . LEU A 1 94 ? 15.190 -5.619 -13.588 1.00 84.25 94 LEU A CA 1
ATOM 762 C C . LEU A 1 94 ? 16.656 -6.047 -13.449 1.00 84.25 94 LEU A C 1
ATOM 764 O O . LEU A 1 94 ? 17.488 -5.727 -14.294 1.00 84.25 94 LEU A O 1
ATOM 768 N N . THR A 1 95 ? 16.977 -6.808 -12.402 1.00 85.06 95 THR A N 1
ATOM 769 C CA . THR A 1 95 ? 18.355 -7.264 -12.176 1.00 85.06 95 THR A CA 1
ATOM 770 C C . THR A 1 95 ? 18.807 -8.289 -13.214 1.00 85.06 95 THR A C 1
ATOM 772 O O . THR A 1 95 ? 19.970 -8.285 -13.605 1.00 85.06 95 THR A O 1
ATOM 775 N N . LEU A 1 96 ? 17.903 -9.138 -13.706 1.00 85.31 96 LEU A N 1
ATOM 776 C CA . LEU A 1 96 ? 18.196 -10.090 -14.776 1.00 85.31 96 LEU A CA 1
ATOM 777 C C . LEU A 1 96 ? 18.429 -9.366 -16.107 1.00 85.31 96 LEU A C 1
ATOM 779 O O . LEU A 1 96 ? 19.419 -9.642 -16.779 1.00 85.31 96 LEU A O 1
ATOM 783 N N . THR A 1 97 ? 17.575 -8.401 -16.451 1.00 83.88 97 THR A N 1
ATOM 784 C CA . THR A 1 97 ? 17.696 -7.586 -17.666 1.00 83.88 97 THR A CA 1
ATOM 785 C C . THR A 1 97 ? 19.013 -6.814 -17.682 1.00 83.88 97 THR A C 1
ATOM 787 O O . THR A 1 97 ? 19.745 -6.873 -18.664 1.00 83.88 97 THR A O 1
ATOM 790 N N . LEU A 1 98 ? 19.386 -6.174 -16.569 1.00 82.69 98 LEU A N 1
ATOM 791 C CA . LEU A 1 98 ? 20.669 -5.473 -16.451 1.00 82.69 98 LEU A CA 1
ATOM 792 C C . LEU A 1 98 ? 21.868 -6.425 -16.589 1.00 82.69 98 LEU A C 1
ATOM 794 O O . LEU A 1 98 ? 22.858 -6.091 -17.236 1.00 82.69 98 LEU A O 1
ATOM 798 N N . ARG A 1 99 ? 21.785 -7.643 -16.046 1.00 83.38 99 ARG A N 1
ATOM 799 C CA . ARG A 1 99 ? 22.853 -8.638 -16.231 1.00 83.38 99 ARG A CA 1
ATOM 800 C C . ARG A 1 99 ? 22.954 -9.126 -17.676 1.00 83.38 99 ARG A C 1
ATOM 802 O O . ARG A 1 99 ? 24.070 -9.303 -18.156 1.00 83.38 99 ARG A O 1
ATOM 809 N N . ASN A 1 100 ? 21.831 -9.288 -18.375 1.00 83.94 100 ASN A N 1
ATOM 810 C CA . ASN A 1 100 ? 21.813 -9.649 -19.797 1.00 83.94 100 ASN A CA 1
ATOM 811 C C . ASN A 1 100 ? 22.419 -8.550 -20.686 1.00 83.94 100 ASN A C 1
ATOM 813 O O . ASN A 1 100 ? 23.070 -8.867 -21.675 1.00 83.94 100 ASN A O 1
ATOM 817 N N . LEU A 1 101 ? 22.293 -7.278 -20.293 1.00 82.44 101 LEU A N 1
ATOM 818 C CA . LEU A 1 101 ? 22.939 -6.131 -20.950 1.00 82.44 101 LEU A CA 1
ATOM 819 C C . LEU A 1 101 ? 24.459 -6.037 -20.686 1.00 82.44 101 LEU A C 1
ATOM 821 O O . LEU A 1 101 ? 25.113 -5.108 -21.157 1.00 82.44 101 LEU A O 1
ATOM 825 N N . GLY A 1 102 ? 25.039 -6.985 -19.940 1.00 82.75 102 GLY A N 1
ATOM 826 C CA . GLY A 1 102 ? 26.480 -7.072 -19.684 1.00 82.75 102 GLY A CA 1
ATOM 827 C C . GLY A 1 102 ? 26.950 -6.424 -18.378 1.00 82.75 102 GLY A C 1
ATOM 828 O O . GLY A 1 102 ? 28.156 -6.375 -18.122 1.00 82.75 102 GLY A O 1
ATOM 829 N N . PHE A 1 103 ? 26.045 -5.948 -17.513 1.00 84.50 103 PHE A N 1
ATOM 830 C CA . PHE A 1 103 ? 26.431 -5.394 -16.213 1.00 84.50 103 PHE A CA 1
ATOM 831 C C . PHE A 1 103 ? 26.802 -6.492 -15.201 1.00 84.50 103 PHE A C 1
ATOM 833 O O . PHE A 1 103 ? 26.114 -7.501 -15.038 1.00 84.50 103 PHE A O 1
ATOM 840 N N . ASN A 1 104 ? 27.879 -6.265 -14.441 1.00 87.06 104 ASN A N 1
ATOM 841 C CA . ASN A 1 104 ? 28.254 -7.134 -13.322 1.00 87.06 104 ASN A CA 1
ATOM 842 C C . ASN A 1 104 ? 27.211 -7.055 -12.181 1.00 87.06 104 ASN A C 1
ATOM 844 O O . ASN A 1 104 ? 26.459 -6.083 -12.069 1.00 87.06 104 ASN A O 1
ATOM 848 N N . THR A 1 105 ? 27.189 -8.048 -11.290 1.00 85.25 105 THR A N 1
ATOM 849 C CA . THR A 1 105 ? 26.287 -8.117 -10.126 1.00 85.25 105 THR A CA 1
ATOM 850 C C . THR A 1 105 ? 26.394 -6.888 -9.230 1.00 85.25 105 THR A C 1
ATOM 852 O O . THR A 1 105 ? 25.375 -6.359 -8.799 1.00 85.25 105 THR A O 1
ATOM 855 N N . PHE A 1 106 ? 27.611 -6.391 -8.999 1.00 87.50 106 PHE A N 1
ATOM 856 C CA . PHE A 1 106 ? 27.844 -5.192 -8.195 1.00 87.50 106 PHE A CA 1
ATOM 857 C C . PHE A 1 106 ? 27.188 -3.944 -8.809 1.00 87.50 106 PHE A C 1
ATOM 859 O O . PHE A 1 106 ? 26.445 -3.236 -8.132 1.00 87.50 106 PHE A O 1
ATOM 866 N N . ASN A 1 107 ? 27.394 -3.726 -10.111 1.00 85.00 107 ASN A N 1
ATOM 867 C CA . ASN A 1 107 ? 26.826 -2.586 -10.836 1.00 85.00 107 ASN A CA 1
ATOM 868 C C . ASN A 1 107 ? 25.301 -2.689 -10.940 1.00 85.00 107 ASN A C 1
ATOM 870 O O . ASN A 1 107 ? 24.603 -1.696 -10.771 1.00 85.00 107 ASN A O 1
ATOM 874 N N . THR A 1 108 ? 24.781 -3.900 -11.148 1.00 85.88 108 THR A N 1
ATOM 875 C CA . THR A 1 108 ? 23.338 -4.162 -11.174 1.00 85.88 108 THR A CA 1
ATOM 876 C C . THR A 1 108 ? 22.693 -3.775 -9.845 1.00 85.88 108 THR A C 1
ATOM 878 O O . THR A 1 108 ? 21.713 -3.038 -9.833 1.00 85.88 108 THR A O 1
ATOM 881 N N . SER A 1 109 ? 23.268 -4.198 -8.714 1.00 86.94 109 SER A N 1
ATOM 882 C CA . SER A 1 109 ? 22.762 -3.824 -7.389 1.00 86.94 109 SER A CA 1
ATOM 883 C C . SER A 1 109 ? 22.807 -2.312 -7.165 1.00 86.94 109 SER A C 1
ATOM 885 O O . SER A 1 109 ? 21.831 -1.744 -6.677 1.00 86.94 109 SER A O 1
ATOM 887 N N . LEU A 1 110 ? 23.885 -1.638 -7.578 1.00 88.44 110 LEU A N 1
ATOM 888 C CA . LEU A 1 110 ? 23.993 -0.178 -7.503 1.00 88.44 110 LEU A CA 1
ATOM 889 C C . LEU A 1 110 ? 22.912 0.536 -8.325 1.00 88.44 110 LEU A C 1
ATOM 891 O O . LEU A 1 110 ? 22.311 1.482 -7.826 1.00 88.44 110 LEU A O 1
ATOM 895 N N . LEU A 1 111 ? 22.611 0.060 -9.536 1.00 86.25 111 LEU A N 1
ATOM 896 C CA . LEU A 1 111 ? 21.583 0.640 -10.410 1.00 86.25 111 LEU A CA 1
ATOM 897 C C . LEU A 1 111 ? 20.157 0.475 -9.858 1.00 86.25 111 LEU A C 1
ATOM 899 O O . LEU A 1 111 ? 19.281 1.274 -10.184 1.00 86.25 111 LEU A O 1
ATOM 903 N N . THR A 1 112 ? 19.912 -0.497 -8.971 1.00 86.81 112 THR A N 1
ATOM 904 C CA . THR A 1 112 ? 18.600 -0.623 -8.307 1.00 86.81 112 THR A CA 1
ATOM 905 C C . THR A 1 112 ? 18.375 0.413 -7.203 1.00 86.81 112 THR A C 1
ATOM 907 O O . THR A 1 112 ? 17.228 0.741 -6.896 1.00 86.81 112 THR A O 1
ATOM 910 N N . ILE A 1 113 ? 19.438 0.963 -6.601 1.00 90.38 113 ILE A N 1
ATOM 911 C CA . ILE A 1 113 ? 19.318 1.910 -5.480 1.00 90.38 113 ILE A CA 1
ATOM 912 C C . ILE A 1 113 ? 18.596 3.202 -5.908 1.00 90.38 113 ILE A C 1
ATOM 914 O O . ILE A 1 113 ? 17.604 3.542 -5.260 1.00 90.38 113 ILE A O 1
ATOM 918 N N . PRO A 1 114 ? 18.992 3.903 -6.992 1.00 89.38 114 PRO A N 1
ATOM 919 C CA . PRO A 1 114 ? 18.285 5.100 -7.448 1.00 89.38 114 PRO A CA 1
ATOM 920 C C . PRO A 1 114 ? 16.808 4.853 -7.764 1.00 89.38 114 PRO A C 1
ATOM 922 O O . PRO A 1 114 ? 15.964 5.674 -7.405 1.00 89.38 114 PRO A O 1
ATOM 925 N N . ALA A 1 115 ? 16.481 3.708 -8.373 1.00 86.38 115 ALA A N 1
ATOM 926 C CA . ALA A 1 115 ? 15.100 3.338 -8.679 1.00 86.38 115 ALA A CA 1
ATOM 927 C C . ALA A 1 115 ? 14.248 3.231 -7.401 1.00 86.38 115 ALA A C 1
ATOM 929 O O . ALA A 1 115 ? 13.151 3.788 -7.331 1.00 86.38 115 ALA A O 1
ATOM 930 N N . ASN A 1 116 ? 14.783 2.595 -6.354 1.00 89.56 116 ASN A N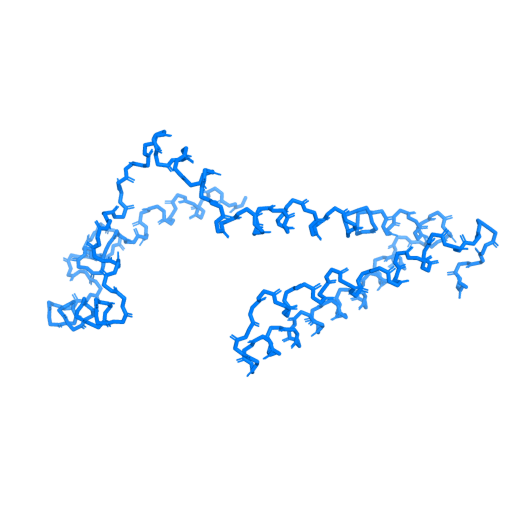 1
ATOM 931 C CA . ASN A 1 116 ? 14.113 2.490 -5.057 1.00 89.56 116 ASN A CA 1
ATOM 932 C C . ASN A 1 116 ? 13.988 3.847 -4.346 1.00 89.56 116 ASN A C 1
ATOM 934 O O . ASN A 1 116 ? 12.952 4.136 -3.750 1.00 89.56 116 ASN A O 1
ATOM 938 N N . VAL A 1 117 ? 15.009 4.704 -4.427 1.00 93.31 117 VAL A N 1
ATOM 939 C CA . VAL A 1 117 ? 14.958 6.060 -3.854 1.00 93.31 117 VAL A CA 1
ATOM 940 C C . VAL A 1 117 ? 13.863 6.889 -4.527 1.00 93.31 117 VAL A C 1
ATOM 942 O O . VAL A 1 117 ? 13.044 7.494 -3.835 1.00 93.31 117 VAL A O 1
ATOM 945 N N . LEU A 1 118 ? 13.787 6.870 -5.860 1.00 90.06 118 LEU A N 1
ATOM 946 C CA . LEU A 1 118 ? 12.725 7.548 -6.607 1.00 90.06 118 LEU A CA 1
ATOM 947 C C . LEU A 1 118 ? 11.341 7.001 -6.254 1.00 90.06 118 LEU A C 1
ATOM 949 O O . LEU A 1 118 ? 10.403 7.786 -6.106 1.00 90.06 118 LEU A O 1
ATOM 953 N N . PHE A 1 119 ? 11.207 5.686 -6.077 1.00 88.69 119 PHE A N 1
ATOM 954 C CA . PHE A 1 119 ? 9.960 5.074 -5.626 1.00 88.69 119 PHE A CA 1
ATOM 955 C C . PHE A 1 119 ? 9.537 5.591 -4.243 1.00 88.69 119 PHE A C 1
ATOM 957 O O . PHE A 1 119 ? 8.390 5.999 -4.068 1.00 88.69 119 PHE A O 1
ATOM 964 N N . ILE A 1 120 ? 10.462 5.653 -3.278 1.00 92.88 120 ILE A N 1
ATOM 965 C CA . ILE A 1 120 ? 10.186 6.161 -1.925 1.00 92.88 120 ILE A CA 1
ATOM 966 C C . ILE A 1 120 ? 9.744 7.626 -1.971 1.00 92.88 120 ILE A C 1
ATOM 968 O O . ILE A 1 120 ? 8.738 7.978 -1.355 1.00 92.88 120 ILE A O 1
ATOM 972 N N . ILE A 1 121 ? 10.458 8.476 -2.715 1.00 94.00 121 ILE A N 1
ATOM 973 C CA . ILE A 1 121 ? 10.124 9.902 -2.835 1.00 94.00 121 ILE A CA 1
ATOM 974 C C . ILE A 1 121 ? 8.739 10.078 -3.464 1.00 94.00 121 ILE A C 1
ATOM 976 O O . ILE A 1 121 ? 7.905 10.783 -2.899 1.00 94.00 121 ILE A O 1
ATOM 980 N N . ASN A 1 122 ? 8.462 9.402 -4.583 1.00 90.50 122 ASN A N 1
ATOM 981 C CA . ASN A 1 122 ? 7.153 9.468 -5.236 1.00 90.50 122 ASN A CA 1
ATOM 982 C C . ASN A 1 122 ? 6.032 8.987 -4.310 1.00 90.50 122 ASN A C 1
ATOM 984 O O . ASN A 1 122 ? 4.996 9.639 -4.218 1.00 90.50 122 ASN A O 1
ATOM 988 N N . ASN A 1 123 ? 6.247 7.896 -3.574 1.00 91.06 123 ASN A N 1
ATOM 989 C CA . ASN A 1 123 ? 5.259 7.375 -2.636 1.00 91.06 123 ASN A CA 1
ATOM 990 C C . ASN A 1 123 ? 4.976 8.358 -1.484 1.00 91.06 123 ASN A C 1
ATOM 992 O O . ASN A 1 123 ? 3.822 8.557 -1.107 1.00 91.06 123 ASN A O 1
ATOM 996 N N . LEU A 1 124 ? 6.006 9.020 -0.948 1.00 93.44 124 LEU A N 1
ATOM 997 C CA . LEU A 1 124 ? 5.839 10.048 0.083 1.00 93.44 124 LEU A CA 1
ATOM 998 C C . LEU A 1 124 ? 5.097 11.278 -0.449 1.00 93.44 124 LEU A C 1
ATOM 1000 O O . LEU A 1 124 ? 4.193 11.776 0.221 1.00 93.44 124 LEU A O 1
ATOM 1004 N N . LEU A 1 125 ? 5.441 11.746 -1.651 1.00 92.12 125 LEU A N 1
ATOM 1005 C CA . LEU A 1 125 ? 4.756 12.866 -2.298 1.00 92.12 125 LEU A CA 1
ATOM 1006 C C . LEU A 1 125 ? 3.285 12.541 -2.559 1.00 92.12 125 LEU A C 1
ATOM 1008 O O . LEU A 1 125 ? 2.422 13.356 -2.247 1.00 92.12 125 LEU A O 1
ATOM 1012 N N . LEU A 1 126 ? 2.986 11.338 -3.051 1.00 89.50 126 LEU A N 1
ATOM 1013 C CA . LEU A 1 126 ? 1.618 10.891 -3.302 1.00 89.50 126 LEU A CA 1
ATOM 1014 C C . LEU A 1 126 ? 0.811 10.777 -1.999 1.00 89.50 126 LEU A C 1
ATOM 1016 O O . LEU A 1 126 ? -0.345 11.194 -1.943 1.00 89.50 126 LEU A O 1
ATOM 1020 N N . ALA A 1 127 ? 1.427 10.279 -0.923 1.00 89.62 127 ALA A N 1
ATOM 1021 C CA . ALA A 1 127 ? 0.797 10.209 0.393 1.00 89.62 127 ALA A CA 1
ATOM 1022 C C . ALA A 1 127 ? 0.499 11.603 0.975 1.00 89.62 127 ALA A C 1
ATOM 1024 O O . ALA A 1 127 ? -0.561 11.815 1.570 1.00 89.62 127 ALA A O 1
ATOM 1025 N N . GLN A 1 128 ? 1.405 12.568 0.793 1.00 91.69 128 GLN A N 1
ATOM 1026 C CA . GLN A 1 128 ? 1.168 13.963 1.177 1.00 91.69 128 GLN A CA 1
ATOM 1027 C C . GLN A 1 128 ? 0.081 14.601 0.308 1.00 91.69 128 GLN A C 1
ATOM 1029 O O . GLN A 1 128 ? -0.818 15.249 0.840 1.00 91.69 128 GLN A O 1
ATOM 1034 N N . LEU A 1 129 ? 0.101 14.360 -1.003 1.00 90.31 129 LEU A N 1
ATOM 1035 C CA . LEU A 1 129 ? -0.917 14.848 -1.931 1.00 90.31 129 LEU A CA 1
ATOM 1036 C C . LEU A 1 129 ? -2.309 14.326 -1.561 1.00 90.31 129 LEU A C 1
ATOM 1038 O O . LEU A 1 129 ? -3.256 15.105 -1.515 1.00 90.31 129 LEU A O 1
ATOM 1042 N N . SER A 1 130 ? -2.429 13.038 -1.223 1.00 91.06 130 SER A N 1
ATOM 1043 C CA . SER A 1 130 ? -3.702 12.446 -0.794 1.00 91.06 130 SER A CA 1
ATOM 1044 C C . SER A 1 130 ? -4.219 13.083 0.494 1.00 91.06 130 SER A C 1
ATOM 1046 O O . SER A 1 130 ? -5.418 13.321 0.631 1.00 91.06 130 SER A O 1
ATOM 1048 N N . ARG A 1 131 ? -3.318 13.427 1.422 1.00 90.19 131 ARG A N 1
ATOM 1049 C CA . ARG A 1 131 ? -3.678 14.142 2.650 1.00 90.19 131 ARG A CA 1
ATOM 1050 C C . ARG A 1 131 ? -4.181 15.556 2.362 1.00 90.19 131 ARG A C 1
ATOM 1052 O O . ARG A 1 131 ? -5.181 15.954 2.945 1.00 90.19 131 ARG A O 1
ATOM 1059 N N . ILE A 1 132 ? -3.493 16.306 1.501 1.00 90.19 132 ILE A N 1
ATOM 1060 C CA . ILE A 1 132 ? -3.845 17.701 1.189 1.00 90.19 132 ILE A CA 1
ATOM 1061 C C . ILE A 1 132 ? -5.160 17.765 0.408 1.00 90.19 132 ILE A C 1
ATOM 1063 O O . ILE A 1 132 ? -6.017 18.584 0.723 1.00 90.19 132 ILE A O 1
ATOM 1067 N N . ALA A 1 133 ? -5.338 16.887 -0.580 1.00 87.88 133 ALA A N 1
ATOM 1068 C CA . ALA A 1 133 ? -6.557 16.821 -1.382 1.00 87.88 133 ALA A CA 1
ATOM 1069 C C . ALA A 1 133 ? -7.747 16.212 -0.621 1.00 87.88 133 ALA A C 1
ATOM 1071 O O . ALA A 1 133 ? -8.874 16.316 -1.087 1.00 87.88 133 ALA A O 1
ATOM 1072 N N . ASN A 1 134 ? -7.494 15.550 0.517 1.00 87.38 134 ASN A N 1
ATOM 1073 C CA . ASN A 1 134 ? -8.456 14.728 1.256 1.00 87.38 134 ASN A CA 1
ATOM 1074 C C . ASN A 1 134 ? -9.171 13.672 0.384 1.00 87.38 134 ASN A C 1
ATOM 1076 O O . ASN A 1 134 ? -10.230 13.166 0.742 1.00 87.38 134 ASN A O 1
ATOM 1080 N N . GLU A 1 135 ? -8.556 13.310 -0.743 1.00 83.75 135 GLU A N 1
ATOM 1081 C CA . GLU A 1 135 ? -9.067 12.357 -1.718 1.00 83.75 135 GLU A CA 1
ATOM 1082 C C . GLU A 1 135 ? -8.090 11.190 -1.848 1.00 83.75 135 GLU A C 1
ATOM 1084 O O . GLU A 1 135 ? -6.884 11.364 -2.056 1.00 83.75 135 GLU A O 1
ATOM 1089 N N . ARG A 1 136 ? -8.606 9.970 -1.683 1.00 80.62 136 ARG A N 1
ATOM 1090 C CA . ARG A 1 136 ? -7.786 8.745 -1.630 1.00 80.62 136 ARG A CA 1
ATOM 1091 C C . ARG A 1 136 ? -7.859 7.938 -2.918 1.00 80.62 136 ARG A C 1
ATOM 1093 O O . ARG A 1 136 ? -6.841 7.433 -3.377 1.00 80.62 136 ARG A O 1
ATOM 1100 N N . SER A 1 137 ? -9.048 7.853 -3.514 1.00 78.75 137 SER A N 1
ATOM 1101 C CA . SER A 1 137 ? -9.300 7.014 -4.691 1.00 78.75 137 SER A CA 1
ATOM 1102 C C . SER A 1 137 ? -8.595 7.547 -5.943 1.00 78.75 137 SER A C 1
ATOM 1104 O O . SER A 1 137 ? -7.787 6.850 -6.564 1.00 78.75 137 SER A O 1
ATOM 1106 N N . LEU A 1 138 ? -8.820 8.823 -6.273 1.00 78.31 138 LEU A N 1
ATOM 1107 C CA . LEU A 1 138 ? -8.208 9.446 -7.449 1.00 78.31 138 LEU A CA 1
ATOM 1108 C C . LEU A 1 138 ? -6.692 9.567 -7.298 1.00 78.31 138 LEU A C 1
ATOM 1110 O O . LEU A 1 138 ? -5.957 9.214 -8.216 1.00 78.31 138 LEU A O 1
ATOM 1114 N N . VAL A 1 139 ? -6.216 9.989 -6.123 1.00 83.50 139 VAL A N 1
ATOM 1115 C CA . VAL A 1 139 ? -4.778 10.144 -5.869 1.00 83.50 139 VAL A CA 1
ATOM 1116 C C . VAL A 1 139 ? -4.053 8.796 -5.905 1.00 83.50 139 VAL A C 1
ATOM 1118 O O . VAL A 1 139 ? -2.977 8.705 -6.489 1.00 83.50 139 VAL A O 1
ATOM 1121 N N . GLY A 1 140 ? -4.654 7.726 -5.375 1.00 78.25 140 GLY A N 1
ATOM 1122 C CA . GLY A 1 140 ? -4.101 6.373 -5.489 1.00 78.25 140 GLY A CA 1
ATOM 1123 C C . GLY A 1 140 ? -4.011 5.878 -6.938 1.00 78.25 140 GLY A C 1
ATOM 1124 O O . GLY A 1 140 ? -3.036 5.227 -7.310 1.00 78.25 140 GLY A O 1
ATOM 1125 N N . SER A 1 141 ? -4.975 6.256 -7.782 1.00 81.50 141 SER A N 1
ATOM 1126 C CA . SER A 1 141 ? -5.022 5.853 -9.195 1.00 81.50 141 SER A CA 1
ATOM 1127 C C . SER A 1 141 ? -3.928 6.506 -10.054 1.00 81.50 141 SER A C 1
ATOM 1129 O O . SER A 1 141 ? -3.498 5.926 -11.052 1.00 81.50 141 SER A O 1
ATOM 1131 N N . ILE A 1 142 ? -3.412 7.674 -9.649 1.00 84.88 142 ILE A N 1
ATOM 1132 C CA . ILE A 1 142 ? -2.304 8.364 -10.338 1.00 84.88 142 ILE A CA 1
ATOM 1133 C C . ILE A 1 142 ? -1.057 7.477 -10.399 1.00 84.88 142 ILE A C 1
ATOM 1135 O O . ILE A 1 142 ? -0.359 7.478 -11.410 1.00 84.88 142 ILE A O 1
ATOM 1139 N N . GLY A 1 143 ? -0.797 6.681 -9.356 1.00 82.12 143 GLY A N 1
ATOM 1140 C CA . GLY A 1 143 ? 0.342 5.764 -9.329 1.00 82.12 143 GLY A CA 1
ATOM 1141 C C . GLY A 1 143 ? 0.291 4.726 -10.452 1.00 82.12 143 GLY A C 1
ATOM 1142 O O . GLY A 1 143 ? 1.304 4.475 -11.101 1.00 82.12 143 GLY A O 1
ATOM 1143 N N . SER A 1 144 ? -0.891 4.174 -10.737 1.00 80.62 144 SER A N 1
ATOM 1144 C CA . SER A 1 144 ? -1.086 3.251 -11.862 1.00 80.62 144 SER A CA 1
ATOM 1145 C C . SER A 1 144 ? -0.927 3.957 -13.212 1.00 80.62 144 SER A C 1
ATOM 1147 O O . SER A 1 144 ? -0.343 3.389 -14.130 1.00 80.62 144 SER A O 1
ATOM 1149 N N . ILE A 1 145 ? -1.373 5.213 -13.326 1.00 83.88 145 ILE A N 1
ATOM 1150 C CA . ILE A 1 145 ? -1.206 6.008 -14.552 1.00 83.88 145 ILE A CA 1
ATOM 1151 C C . ILE A 1 145 ? 0.275 6.316 -14.813 1.00 83.88 145 ILE A C 1
ATOM 1153 O O . ILE A 1 145 ? 0.744 6.206 -15.944 1.00 83.88 145 ILE A O 1
ATOM 1157 N N . TRP A 1 146 ? 1.027 6.649 -13.763 1.00 85.06 146 TRP A N 1
ATOM 1158 C CA . TRP A 1 146 ? 2.450 6.988 -13.833 1.00 85.06 146 TRP A CA 1
ATOM 1159 C C . TRP A 1 146 ? 3.334 5.835 -14.332 1.00 85.06 146 TRP A C 1
ATOM 1161 O O . TRP A 1 146 ? 4.387 6.068 -14.920 1.00 85.06 146 TRP A O 1
ATOM 1171 N N . GLN A 1 147 ? 2.905 4.585 -14.145 1.00 84.19 147 GLN A N 1
ATOM 1172 C CA . GLN A 1 147 ? 3.648 3.413 -14.614 1.00 84.19 147 GLN A CA 1
ATOM 1173 C C . GLN A 1 147 ? 3.561 3.215 -16.134 1.00 84.19 147 GLN A C 1
ATOM 1175 O O . GLN A 1 147 ? 4.520 2.733 -16.734 1.00 84.19 147 GLN A O 1
ATOM 1180 N N . PHE A 1 148 ? 2.453 3.601 -16.777 1.00 85.00 148 PHE A N 1
ATOM 1181 C CA . PHE A 1 148 ? 2.260 3.402 -18.219 1.00 85.00 148 PHE A CA 1
ATOM 1182 C C . PHE A 1 148 ? 3.346 4.016 -19.108 1.00 85.00 148 PHE A C 1
ATOM 1184 O O . PHE A 1 148 ? 3.847 3.284 -19.958 1.00 85.00 148 PHE A O 1
ATOM 1191 N N . PRO A 1 149 ? 3.755 5.292 -18.959 1.00 86.56 149 PRO A N 1
ATOM 1192 C CA . PRO A 1 149 ? 4.796 5.853 -19.819 1.00 86.56 149 PRO A CA 1
ATOM 1193 C C . PRO A 1 149 ? 6.124 5.094 -19.701 1.00 86.56 149 PRO A C 1
ATOM 1195 O O . PRO A 1 149 ? 6.787 4.881 -20.710 1.00 86.56 149 PRO A O 1
ATOM 1198 N N . LEU A 1 150 ? 6.482 4.619 -18.502 1.00 85.19 150 LEU A N 1
ATOM 1199 C CA . LEU A 1 150 ? 7.699 3.829 -18.284 1.00 85.19 150 LEU A CA 1
ATOM 1200 C C . LEU A 1 150 ? 7.609 2.441 -18.932 1.00 85.19 150 LEU A C 1
ATOM 1202 O O . LEU A 1 150 ? 8.581 1.966 -19.513 1.00 85.19 150 LEU A O 1
ATOM 1206 N N . LEU A 1 151 ? 6.440 1.801 -18.868 1.00 84.88 151 LEU A N 1
ATOM 1207 C CA . LEU A 1 151 ? 6.206 0.510 -19.517 1.00 84.88 151 LEU A CA 1
ATOM 1208 C C . LEU A 1 151 ? 6.174 0.626 -21.042 1.00 84.88 151 LEU A C 1
ATOM 1210 O O . LEU A 1 151 ? 6.725 -0.231 -21.722 1.00 84.88 151 LEU A O 1
ATOM 1214 N N . ILE A 1 152 ? 5.562 1.683 -21.581 1.00 86.94 152 ILE A N 1
ATOM 1215 C CA . ILE A 1 152 ? 5.553 1.954 -23.025 1.00 86.94 152 ILE A CA 1
ATOM 1216 C C . ILE A 1 152 ? 6.979 2.203 -23.513 1.00 86.94 152 ILE A C 1
ATOM 1218 O O . ILE A 1 152 ? 7.374 1.632 -24.524 1.00 86.94 152 ILE A O 1
ATOM 1222 N N . ALA A 1 153 ? 7.765 2.996 -22.778 1.00 86.06 153 ALA A N 1
ATOM 1223 C CA . ALA A 1 153 ? 9.170 3.218 -23.103 1.00 86.06 153 ALA A CA 1
ATOM 1224 C C . ALA A 1 153 ? 9.957 1.898 -23.141 1.00 86.06 153 ALA A C 1
ATOM 1226 O O . ALA A 1 153 ? 10.683 1.656 -24.098 1.00 86.06 153 ALA A O 1
ATOM 1227 N N . LEU A 1 154 ? 9.753 1.017 -22.156 1.00 82.62 154 LEU A N 1
ATOM 1228 C CA . LEU A 1 154 ? 10.394 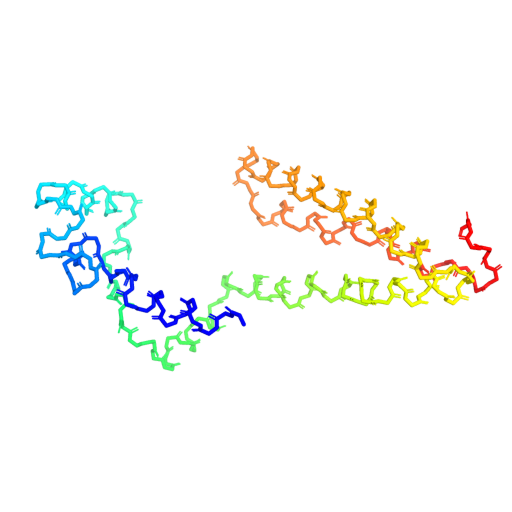-0.299 -22.125 1.00 82.62 154 LEU A CA 1
ATOM 1229 C C . LEU A 1 154 ? 9.929 -1.221 -23.267 1.00 82.62 154 LEU A C 1
ATOM 1231 O O . LEU A 1 154 ? 10.725 -2.001 -23.770 1.00 82.62 154 LEU A O 1
ATOM 1235 N N . ALA A 1 155 ? 8.659 -1.152 -23.671 1.00 84.38 155 ALA A N 1
ATOM 1236 C CA . ALA A 1 155 ? 8.090 -2.017 -24.708 1.00 84.38 155 ALA A CA 1
ATOM 1237 C C . ALA A 1 155 ? 8.442 -1.586 -26.142 1.00 84.38 155 ALA A C 1
ATOM 1239 O O . ALA A 1 155 ? 8.447 -2.418 -27.044 1.00 84.38 155 ALA A O 1
ATOM 1240 N N . VAL A 1 156 ? 8.681 -0.291 -26.363 1.00 87.12 156 VAL A N 1
ATOM 1241 C CA . VAL A 1 156 ? 9.058 0.270 -27.673 1.00 87.12 156 VAL A CA 1
ATOM 1242 C C . VAL A 1 156 ? 10.577 0.240 -27.884 1.00 87.12 156 VAL A C 1
ATOM 1244 O O . VAL A 1 156 ? 11.034 0.393 -29.017 1.00 87.12 156 VAL A O 1
ATOM 1247 N N . LEU A 1 157 ? 11.358 0.035 -26.819 1.00 81.50 157 LEU A N 1
ATOM 1248 C CA . LEU A 1 157 ? 12.810 -0.066 -26.906 1.00 81.50 157 LEU A CA 1
ATOM 1249 C C . LEU A 1 157 ? 13.196 -1.271 -27.788 1.00 81.50 157 LEU A C 1
ATOM 1251 O O . LEU A 1 157 ? 12.763 -2.388 -27.499 1.00 81.50 157 LEU A O 1
ATOM 1255 N N . PRO A 1 158 ? 13.970 -1.067 -28.867 1.00 77.62 158 PRO A N 1
ATOM 1256 C CA . PRO A 1 158 ? 14.331 -2.153 -29.765 1.00 77.62 158 PRO A CA 1
ATOM 1257 C C . PRO A 1 158 ? 15.421 -3.044 -29.144 1.00 77.62 158 PRO A C 1
ATOM 1259 O O . PRO A 1 158 ? 16.229 -2.590 -28.332 1.00 77.62 158 PRO A O 1
ATOM 1262 N N . ASP A 1 159 ? 15.441 -4.326 -29.521 1.00 73.44 159 ASP A N 1
ATOM 1263 C CA . ASP A 1 159 ? 16.318 -5.350 -28.922 1.00 73.44 159 ASP A CA 1
ATOM 1264 C C . ASP A 1 159 ? 17.825 -5.089 -29.142 1.00 73.44 159 ASP A C 1
ATOM 1266 O O . ASP A 1 159 ? 18.672 -5.686 -28.476 1.00 73.44 159 ASP A O 1
ATOM 1270 N N . ASP A 1 160 ? 18.170 -4.205 -30.081 1.00 71.12 160 ASP A N 1
ATOM 1271 C CA . ASP A 1 160 ? 19.524 -3.762 -30.419 1.00 71.12 160 ASP A CA 1
ATOM 1272 C C . ASP A 1 160 ? 19.958 -2.480 -29.681 1.00 71.12 160 ASP A C 1
ATOM 1274 O O . ASP A 1 160 ? 21.073 -1.991 -29.893 1.00 71.12 160 ASP A O 1
ATOM 1278 N N . ALA A 1 161 ? 19.116 -1.942 -28.791 1.00 70.25 161 ALA A N 1
ATOM 1279 C CA . ALA A 1 161 ? 19.461 -0.796 -27.962 1.00 70.25 161 ALA A CA 1
ATOM 1280 C C . ALA A 1 161 ? 20.669 -1.107 -27.059 1.00 70.25 161 ALA A C 1
ATOM 1282 O O . ALA A 1 161 ? 20.737 -2.123 -26.363 1.00 70.25 161 ALA A O 1
ATOM 1283 N N . GLY A 1 162 ? 21.657 -0.208 -27.072 1.00 69.62 162 GLY A N 1
ATOM 1284 C CA . GLY A 1 162 ? 22.826 -0.318 -26.204 1.00 69.62 162 GLY A CA 1
ATOM 1285 C C . GLY A 1 162 ? 22.446 -0.175 -24.729 1.00 69.62 162 GLY A C 1
ATOM 1286 O O . GLY A 1 162 ? 21.457 0.460 -24.392 1.00 69.62 162 GLY A O 1
ATOM 1287 N N . ALA A 1 163 ? 23.288 -0.683 -23.826 1.00 67.31 163 ALA A N 1
ATOM 1288 C CA . ALA A 1 163 ? 23.046 -0.709 -22.375 1.00 67.31 163 ALA A CA 1
ATOM 1289 C C . ALA A 1 163 ? 22.787 0.659 -21.686 1.00 67.31 163 ALA A C 1
ATOM 1291 O O . ALA A 1 163 ? 22.533 0.692 -20.483 1.00 67.31 163 ALA A O 1
ATOM 1292 N N . TRP A 1 164 ? 22.889 1.771 -22.420 1.00 69.31 164 TRP A N 1
ATOM 1293 C CA . TRP A 1 164 ? 22.740 3.150 -21.941 1.00 69.31 164 TRP A CA 1
ATOM 1294 C C . TRP A 1 164 ? 21.744 3.988 -22.764 1.00 69.31 164 TRP A C 1
ATOM 1296 O O . TRP A 1 164 ? 21.706 5.205 -22.579 1.00 69.31 164 TRP A O 1
ATOM 1306 N N . VAL A 1 165 ? 20.995 3.368 -23.682 1.00 54.94 165 VAL A N 1
ATOM 1307 C CA . VAL A 1 165 ? 20.003 4.026 -24.552 1.00 54.94 165 VAL A CA 1
ATOM 1308 C C . VAL A 1 165 ? 18.599 3.588 -24.166 1.00 54.94 165 VAL A C 1
ATOM 1310 O O . VAL A 1 165 ? 18.420 2.379 -23.910 1.00 54.94 165 VAL A O 1
#

Secondary structure (DSSP, 8-state):
--HHHHHHHHHHS-SSTT---BTTTBTT-SS-HHHHHHHHHHHHHH-GGGGTS-TTPPPPHHHHHHHHH-GGGHHHHHHHHHTTTTTHHHHHHHHHHHHHTT--HHHHHHHHHHHHHHHHHHHHHHHHHHHHHT-SHHHHHHHHHHHHHHHHHHHHS-TT--TT-

Foldseek 3Di:
DCVVVVVVCVQCPDQALVGQAHPVQHNCGPDDPVVSVVVVVVVCVVPVVVPVDRSPDDDDPVNVVVVVPDPVCVVVVVCVVPQCVLVPVCVVCQLVVLVVLVDDNVVSVVVVPVVVVVVVVVVVVLVVVCVVVVHDPVSVVVSSVVVVVVSVVVVPDDPPDHSVD